Protein AF-A0A2X2BMJ2-F1 (afdb_monomer)

Nearest PDB structures (foldseek):
  2wqh-assembly1_A-2  TM=8.835E-01  e=8.790E-04  synthetic construct
  7tb1-assembly2_B  TM=8.641E-01  e=2.208E-02  Homo sapiens
  4am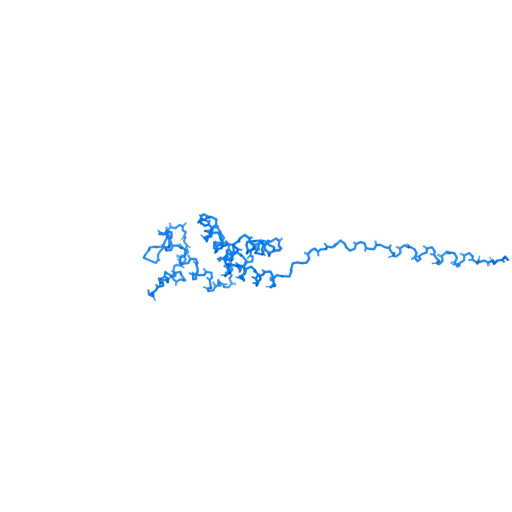9-assembly1_A  TM=8.224E-01  e=2.100E-02  Yersinia enterocolitica
  8ei0-assembly1_A  TM=9.098E-01  e=4.251E-02  Homo sapiens
  3cvn-assembly1_A  TM=7.513E-01  e=2.100E-02  unclassified

Structure (mmCIF, N/CA/C/O backbone):
data_AF-A0A2X2BMJ2-F1
#
_entry.id   AF-A0A2X2BMJ2-F1
#
loop_
_atom_site.group_PDB
_atom_site.id
_atom_site.type_symbol
_atom_site.label_atom_id
_atom_site.label_alt_id
_atom_site.label_comp_id
_atom_site.label_asym_id
_atom_site.label_entity_id
_atom_site.label_seq_id
_atom_site.pdbx_PDB_ins_code
_atom_site.Cartn_x
_atom_site.Cartn_y
_atom_site.Cartn_z
_atom_site.occupancy
_atom_site.B_iso_or_equiv
_atom_site.auth_seq_id
_atom_site.auth_comp_id
_atom_site.auth_asym_id
_atom_site.auth_atom_id
_atom_site.pdbx_PDB_model_num
ATOM 1 N N . MET A 1 1 ? 55.070 -18.634 -48.371 1.00 39.28 1 MET A N 1
ATOM 2 C CA . MET A 1 1 ? 55.449 -17.933 -47.122 1.00 39.28 1 MET A CA 1
ATOM 3 C C . MET A 1 1 ? 54.923 -16.504 -47.202 1.00 39.28 1 MET A C 1
ATOM 5 O O . MET A 1 1 ? 55.476 -15.708 -47.947 1.00 39.28 1 MET A O 1
ATOM 9 N N . ILE A 1 2 ? 53.799 -16.204 -46.547 1.00 46.06 2 ILE A N 1
ATOM 10 C CA . ILE A 1 2 ? 53.145 -14.886 -46.621 1.00 46.06 2 ILE A CA 1
ATOM 11 C C . ILE A 1 2 ? 53.833 -13.957 -45.613 1.00 46.06 2 ILE A C 1
ATOM 13 O O . ILE A 1 2 ? 53.806 -14.208 -44.412 1.00 46.06 2 ILE A O 1
ATOM 17 N N . ARG A 1 3 ? 54.494 -12.903 -46.102 1.00 48.59 3 ARG A N 1
ATOM 18 C CA . ARG A 1 3 ? 55.247 -11.937 -45.289 1.00 48.59 3 ARG A CA 1
ATOM 19 C C . ARG A 1 3 ? 54.301 -10.809 -44.869 1.00 48.59 3 ARG A C 1
ATOM 21 O O . ARG A 1 3 ? 54.204 -9.789 -45.543 1.00 48.59 3 ARG A O 1
ATOM 28 N N . MET A 1 4 ? 53.537 -11.031 -43.802 1.00 50.06 4 MET A N 1
ATOM 29 C CA . MET A 1 4 ? 52.634 -10.009 -43.262 1.00 50.06 4 MET A CA 1
ATOM 30 C C . MET A 1 4 ? 53.456 -8.870 -42.647 1.00 50.06 4 MET A C 1
ATOM 32 O O . MET A 1 4 ? 54.381 -9.111 -41.872 1.00 50.06 4 MET A O 1
ATOM 36 N N . SER A 1 5 ? 53.170 -7.625 -43.039 1.00 60.00 5 SER A N 1
ATOM 37 C CA . SER A 1 5 ? 53.940 -6.464 -42.585 1.00 60.00 5 SER A CA 1
ATOM 38 C C . SER A 1 5 ? 53.635 -6.138 -41.119 1.00 60.00 5 SER A C 1
ATOM 40 O O . SER A 1 5 ? 52.503 -6.287 -40.657 1.00 60.00 5 SER A O 1
ATOM 42 N N . SER A 1 6 ? 54.648 -5.648 -40.397 1.00 55.06 6 SER A N 1
ATOM 43 C CA . SER A 1 6 ? 54.583 -5.290 -38.966 1.00 55.06 6 SER A CA 1
ATOM 44 C C . SER A 1 6 ? 53.399 -4.366 -38.616 1.00 55.06 6 SER A C 1
ATOM 46 O O . SER A 1 6 ? 52.821 -4.454 -37.535 1.00 55.06 6 SER A O 1
ATOM 48 N N . LYS A 1 7 ? 52.945 -3.545 -39.575 1.00 51.22 7 LYS A N 1
ATOM 49 C CA . LYS A 1 7 ? 51.782 -2.660 -39.411 1.00 51.22 7 LYS A CA 1
ATOM 50 C C . LYS A 1 7 ? 50.442 -3.405 -39.403 1.00 51.22 7 LYS A C 1
ATOM 52 O O . LYS A 1 7 ? 49.543 -3.005 -38.676 1.00 51.22 7 LYS A O 1
ATOM 57 N N . VAL A 1 8 ? 50.308 -4.494 -40.164 1.00 57.47 8 VAL A N 1
ATOM 58 C CA . VAL A 1 8 ? 49.072 -5.299 -40.211 1.00 57.47 8 VAL A CA 1
ATOM 59 C C . VAL A 1 8 ? 48.889 -6.080 -38.908 1.00 57.47 8 VAL A C 1
ATOM 61 O O . VAL A 1 8 ? 47.782 -6.150 -38.384 1.00 57.47 8 VAL A O 1
ATOM 64 N N . VAL A 1 9 ? 49.986 -6.574 -38.324 1.00 57.88 9 VAL A N 1
ATOM 65 C CA . VAL A 1 9 ? 49.977 -7.235 -37.007 1.00 57.88 9 VAL A CA 1
ATOM 66 C C . VAL A 1 9 ? 49.591 -6.249 -35.896 1.00 57.88 9 VAL A C 1
ATOM 68 O O . VAL A 1 9 ? 48.787 -6.586 -35.029 1.00 57.88 9 VAL A O 1
ATOM 71 N N . ALA A 1 10 ? 50.090 -5.009 -35.955 1.00 56.69 10 ALA A N 1
ATOM 72 C CA . ALA A 1 10 ? 49.745 -3.965 -34.989 1.00 56.69 10 ALA A CA 1
ATOM 73 C C . ALA A 1 10 ? 48.264 -3.539 -35.061 1.00 56.69 10 ALA A C 1
ATOM 75 O O . ALA A 1 10 ? 47.640 -3.323 -34.026 1.00 56.69 10 ALA A O 1
ATOM 76 N N . ILE A 1 11 ? 47.676 -3.475 -36.261 1.00 59.38 11 ILE A N 1
ATOM 77 C CA . ILE A 1 11 ? 46.252 -3.142 -36.446 1.00 59.38 11 ILE A CA 1
ATOM 78 C C . ILE A 1 11 ? 45.343 -4.265 -35.914 1.00 59.38 11 ILE A C 1
ATOM 80 O O . ILE A 1 11 ? 44.330 -3.981 -35.278 1.00 59.38 11 ILE A O 1
ATOM 84 N N . CYS A 1 12 ? 45.726 -5.536 -36.082 1.00 55.91 12 CYS A N 1
ATOM 85 C CA . CYS A 1 12 ? 44.994 -6.667 -35.500 1.00 55.91 12 CYS A CA 1
ATOM 86 C C . CYS A 1 12 ? 45.048 -6.701 -33.961 1.00 55.91 12 CYS A C 1
ATOM 88 O O . CYS A 1 12 ? 44.079 -7.120 -33.333 1.00 55.91 12 CYS A O 1
ATOM 90 N N . LEU A 1 13 ? 46.139 -6.232 -33.346 1.00 57.53 13 LEU A N 1
ATOM 91 C CA . LEU A 1 13 ? 46.294 -6.192 -31.884 1.00 57.53 13 LEU A CA 1
ATOM 92 C C . LEU A 1 13 ? 45.425 -5.115 -31.210 1.00 57.53 13 LEU A C 1
ATOM 94 O O . LEU A 1 13 ? 44.956 -5.328 -30.096 1.00 57.53 13 LEU A O 1
ATOM 98 N N . VAL A 1 14 ? 45.159 -3.990 -31.883 1.00 58.66 14 VAL A N 1
ATOM 99 C CA . VAL A 1 14 ? 44.306 -2.905 -31.350 1.00 58.66 14 VAL A CA 1
ATOM 100 C C . VAL A 1 14 ? 42.812 -3.251 -31.428 1.00 58.66 14 VAL A C 1
ATOM 102 O O . VAL A 1 14 ? 42.033 -2.825 -30.581 1.00 58.66 14 VAL A O 1
ATOM 105 N N . LEU A 1 15 ? 42.394 -4.075 -32.393 1.00 57.81 15 LEU A N 1
ATOM 106 C CA . LEU A 1 15 ? 40.994 -4.506 -32.531 1.00 57.81 15 LEU A CA 1
ATOM 107 C C . LEU A 1 15 ? 40.559 -5.532 -31.468 1.00 57.81 15 LEU A C 1
ATOM 109 O O . LEU A 1 15 ? 39.363 -5.703 -31.241 1.00 57.81 15 LEU A O 1
ATOM 113 N N . LEU A 1 16 ? 41.506 -6.183 -30.784 1.00 56.75 16 LEU A N 1
ATOM 114 C CA . LEU A 1 16 ? 41.227 -7.186 -29.748 1.00 56.75 16 LEU A CA 1
ATOM 115 C C . LEU A 1 16 ? 40.931 -6.588 -28.362 1.00 56.75 16 LEU A C 1
ATOM 117 O O . LEU A 1 16 ? 40.446 -7.306 -27.493 1.00 56.75 16 LEU A O 1
ATOM 121 N N . THR A 1 17 ? 41.179 -5.293 -28.137 1.00 61.31 17 THR A N 1
ATOM 122 C CA . THR A 1 17 ? 40.952 -4.644 -26.828 1.00 61.31 17 THR A CA 1
ATOM 123 C C . THR A 1 17 ? 39.632 -3.876 -26.732 1.00 61.31 17 THR A C 1
ATOM 125 O O . THR A 1 17 ? 39.262 -3.435 -25.647 1.00 61.31 17 THR A O 1
ATOM 128 N N . ILE A 1 18 ? 38.875 -3.749 -27.828 1.00 63.56 18 ILE A N 1
ATOM 129 C CA . ILE A 1 18 ? 37.574 -3.049 -27.837 1.00 63.56 18 ILE A CA 1
ATOM 130 C C . ILE A 1 18 ? 36.442 -3.952 -27.299 1.00 63.56 18 ILE A C 1
ATOM 132 O O . ILE A 1 18 ? 35.373 -3.478 -26.916 1.00 63.56 18 ILE A O 1
ATOM 136 N N . GLY A 1 19 ? 36.667 -5.263 -27.215 1.00 62.03 19 GLY A N 1
ATOM 137 C CA . GLY A 1 19 ? 35.644 -6.239 -26.854 1.00 62.03 19 GLY A CA 1
ATOM 138 C C . GLY A 1 19 ? 35.699 -6.699 -25.402 1.00 62.03 19 GLY A C 1
ATOM 139 O O . GLY A 1 19 ? 36.105 -7.828 -25.175 1.00 62.03 19 GLY A O 1
ATOM 140 N N . CYS A 1 20 ? 35.276 -5.864 -24.444 1.00 60.38 20 CYS A N 1
ATOM 141 C CA . CYS A 1 20 ? 34.451 -6.291 -23.297 1.00 60.38 20 CYS A CA 1
ATOM 142 C C . CYS A 1 20 ? 34.068 -5.081 -22.424 1.00 60.38 20 CYS A C 1
ATOM 144 O O . CYS A 1 20 ? 34.590 -4.886 -21.328 1.00 60.38 20 CYS A O 1
ATOM 146 N N . GLN A 1 21 ? 33.128 -4.251 -22.880 1.00 61.03 21 GLN A N 1
ATOM 147 C CA . GLN A 1 21 ? 32.329 -3.502 -21.912 1.00 61.03 21 GLN A CA 1
ATOM 148 C C . GLN A 1 21 ? 31.299 -4.488 -21.368 1.00 61.03 21 GLN A C 1
ATOM 150 O O . GLN A 1 21 ? 30.283 -4.754 -22.007 1.00 61.03 21 GLN A O 1
ATOM 155 N N . SER A 1 22 ? 31.585 -5.078 -20.207 1.00 57.09 22 SER A N 1
ATOM 156 C CA . SER A 1 22 ? 30.555 -5.725 -19.409 1.00 57.09 22 SER A CA 1
ATOM 157 C C . SER A 1 22 ? 29.567 -4.634 -19.009 1.00 57.09 22 SER A C 1
ATOM 159 O O . SER A 1 22 ? 29.751 -3.904 -18.037 1.00 57.09 22 SER A O 1
ATOM 161 N N . THR A 1 23 ? 28.507 -4.465 -19.799 1.00 58.31 23 THR A N 1
ATOM 162 C CA . THR A 1 23 ? 27.342 -3.713 -19.353 1.00 58.31 23 THR A CA 1
ATOM 163 C C . THR A 1 23 ? 26.790 -4.493 -18.173 1.00 58.31 23 THR A C 1
ATOM 165 O O . THR A 1 23 ? 26.044 -5.457 -18.347 1.00 58.31 23 THR A O 1
ATOM 168 N N . ALA A 1 24 ? 27.238 -4.139 -16.967 1.00 54.81 24 ALA A N 1
ATOM 169 C CA . ALA A 1 24 ? 26.643 -4.587 -15.728 1.00 54.81 24 ALA A CA 1
ATOM 170 C C . ALA A 1 24 ? 25.138 -4.391 -15.897 1.00 54.81 24 ALA A C 1
ATOM 172 O O . ALA A 1 24 ? 24.677 -3.264 -16.077 1.00 54.81 24 ALA A O 1
ATOM 173 N N . ASN A 1 25 ? 24.415 -5.507 -15.976 1.00 51.75 25 ASN A N 1
ATOM 174 C CA . ASN A 1 25 ? 22.992 -5.569 -16.255 1.00 51.75 25 ASN A CA 1
ATOM 175 C C . ASN A 1 25 ? 22.264 -4.825 -15.128 1.00 51.75 25 ASN A C 1
ATOM 177 O O . ASN A 1 25 ? 21.928 -5.408 -14.094 1.00 51.75 25 ASN A O 1
ATOM 181 N N . LYS A 1 26 ? 22.116 -3.502 -15.270 1.00 59.12 26 LYS A N 1
ATOM 182 C CA . LYS A 1 26 ? 21.334 -2.680 -14.355 1.00 59.12 26 LYS A CA 1
ATOM 183 C C . LYS A 1 26 ? 19.915 -3.199 -14.500 1.00 59.12 26 LYS A C 1
ATOM 185 O O . LYS A 1 26 ? 19.302 -3.027 -15.546 1.00 59.12 26 LYS A O 1
ATOM 190 N N . LYS A 1 27 ? 19.425 -3.906 -13.479 1.00 64.00 27 LYS A N 1
ATOM 191 C CA . LYS A 1 27 ? 18.051 -4.412 -13.434 1.00 64.00 27 LYS A CA 1
ATOM 192 C C . LYS A 1 27 ? 17.107 -3.220 -13.578 1.00 64.00 27 LYS A C 1
ATOM 194 O O . LYS A 1 27 ? 16.820 -2.535 -12.602 1.00 64.00 27 LYS A O 1
ATOM 199 N N . HIS A 1 28 ? 16.655 -2.956 -14.798 1.00 81.38 28 HIS A N 1
ATOM 200 C CA . HIS A 1 28 ? 15.653 -1.938 -15.058 1.00 81.38 28 HIS A CA 1
ATOM 201 C C . HIS A 1 28 ? 14.316 -2.459 -14.538 1.00 81.38 28 HIS A C 1
ATOM 203 O O . HIS A 1 28 ? 13.820 -3.501 -14.969 1.00 81.38 28 HIS A O 1
ATOM 209 N N . VAL A 1 29 ? 13.746 -1.751 -13.568 1.00 90.56 29 VAL A N 1
ATOM 210 C CA . VAL A 1 29 ? 12.395 -2.027 -13.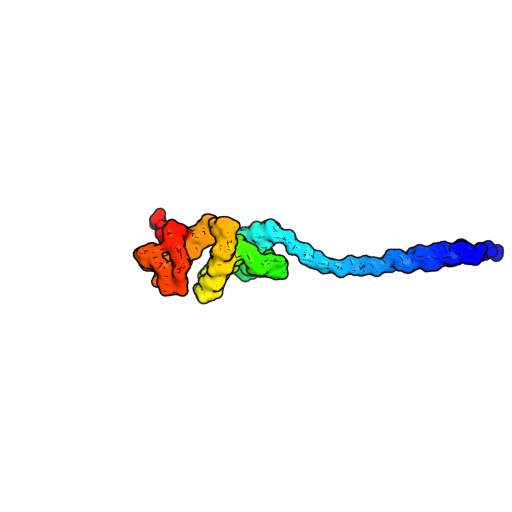089 1.00 90.56 29 VAL A CA 1
ATOM 211 C C . VAL A 1 29 ? 11.437 -1.204 -13.940 1.00 90.56 29 VAL A C 1
ATOM 213 O O . VAL A 1 29 ? 11.423 0.020 -13.861 1.00 90.56 29 VAL A O 1
ATOM 216 N N . ALA A 1 30 ? 10.638 -1.881 -14.763 1.00 95.81 30 ALA A N 1
ATOM 217 C CA . ALA A 1 30 ? 9.538 -1.257 -15.490 1.00 95.81 30 ALA A CA 1
ATOM 218 C C . ALA A 1 30 ? 8.411 -0.927 -14.502 1.00 95.81 30 ALA A C 1
ATOM 220 O O . ALA A 1 30 ? 7.550 -1.763 -14.229 1.00 95.81 30 ALA A O 1
ATOM 221 N N . VAL A 1 31 ? 8.462 0.269 -13.918 1.00 96.81 31 VAL A N 1
ATOM 222 C CA . VAL A 1 31 ? 7.578 0.667 -12.814 1.00 96.81 31 VAL A CA 1
ATOM 223 C C . VAL A 1 31 ? 6.096 0.575 -13.177 1.00 96.81 31 VAL A C 1
ATOM 225 O O . VAL A 1 31 ? 5.390 -0.105 -12.435 1.00 96.81 31 VAL A O 1
ATOM 228 N N . PRO A 1 32 ? 5.613 1.136 -14.307 1.00 97.69 32 PRO A N 1
ATOM 229 C CA . PRO A 1 32 ? 4.187 1.074 -14.633 1.00 97.69 32 PRO A CA 1
ATOM 230 C C . PRO A 1 32 ? 3.679 -0.367 -14.748 1.00 97.69 32 PRO A C 1
ATOM 232 O O . PRO A 1 32 ? 2.647 -0.712 -14.184 1.00 97.69 32 PRO A O 1
ATOM 235 N N . LEU A 1 33 ? 4.460 -1.239 -15.393 1.00 97.81 33 LEU A N 1
ATOM 236 C CA . LEU A 1 33 ? 4.125 -2.656 -15.529 1.00 97.81 33 LEU A CA 1
ATOM 237 C C . LEU A 1 33 ? 4.099 -3.371 -14.172 1.00 97.81 33 LEU A C 1
ATOM 239 O O . LEU A 1 33 ? 3.243 -4.214 -13.925 1.00 97.81 33 LEU A O 1
ATOM 243 N N . ARG A 1 34 ? 5.044 -3.061 -13.278 1.00 98.31 34 ARG A N 1
ATOM 244 C CA . ARG A 1 34 ? 5.068 -3.655 -11.936 1.00 98.31 34 ARG A CA 1
ATOM 245 C C . ARG A 1 34 ? 3.877 -3.208 -11.095 1.00 98.31 34 ARG A C 1
ATOM 247 O O . ARG A 1 34 ? 3.341 -4.053 -10.392 1.00 98.31 34 ARG A O 1
ATOM 254 N N . LEU A 1 35 ? 3.454 -1.949 -11.191 1.00 98.56 35 LEU A N 1
ATOM 255 C CA . LEU A 1 35 ? 2.242 -1.467 -10.523 1.00 98.56 35 LEU A CA 1
ATOM 256 C C . LEU A 1 35 ? 1.004 -2.206 -11.034 1.00 98.56 35 LEU A C 1
ATOM 258 O O . LEU A 1 35 ? 0.302 -2.809 -10.232 1.00 98.56 35 LEU A O 1
ATOM 262 N N . GLN A 1 36 ? 0.816 -2.265 -12.356 1.00 98.62 36 GLN A N 1
ATOM 263 C CA . GLN A 1 36 ? -0.320 -2.957 -12.976 1.00 98.62 36 GLN A CA 1
ATOM 264 C C . GLN A 1 36 ? -0.396 -4.434 -12.578 1.00 98.62 36 GLN A C 1
ATOM 266 O O . GLN A 1 36 ? -1.464 -4.940 -12.254 1.00 98.62 36 GLN A O 1
ATOM 271 N N . LEU A 1 37 ? 0.744 -5.131 -12.567 1.00 98.69 37 LEU A N 1
ATOM 272 C CA . LEU A 1 37 ? 0.800 -6.517 -12.106 1.00 98.69 37 LEU A CA 1
ATOM 273 C C . LEU A 1 37 ? 0.464 -6.633 -10.616 1.00 98.69 37 LEU A C 1
ATOM 275 O O . LEU A 1 37 ? -0.286 -7.523 -10.235 1.00 98.69 37 LEU A O 1
ATOM 279 N N . GLY A 1 38 ? 0.999 -5.743 -9.775 1.00 98.69 38 GLY A N 1
ATOM 280 C CA . GLY A 1 38 ? 0.689 -5.722 -8.346 1.00 98.69 38 GLY A CA 1
ATOM 281 C C . GLY A 1 38 ? -0.804 -5.534 -8.079 1.00 98.69 38 GLY A C 1
ATOM 282 O O . GLY A 1 38 ? -1.383 -6.282 -7.299 1.00 98.69 38 GLY A O 1
ATOM 283 N N . GLU A 1 39 ? -1.435 -4.590 -8.776 1.00 98.50 39 GLU A N 1
ATOM 284 C CA . GLU A 1 39 ? -2.875 -4.326 -8.700 1.00 98.50 39 GLU A CA 1
ATOM 285 C C . GLU A 1 39 ? -3.711 -5.517 -9.183 1.00 98.50 39 GLU A C 1
ATOM 287 O O . GLU A 1 39 ? -4.663 -5.907 -8.510 1.00 98.50 39 GLU A O 1
ATOM 292 N N . ALA A 1 40 ? -3.332 -6.138 -10.305 1.00 98.75 40 ALA A N 1
ATOM 293 C CA . ALA A 1 40 ? -4.023 -7.314 -10.833 1.00 98.75 40 ALA A CA 1
ATOM 294 C C . ALA A 1 40 ? -3.975 -8.491 -9.845 1.00 98.75 40 ALA A C 1
ATOM 296 O O . ALA A 1 40 ? -5.010 -9.059 -9.505 1.00 98.75 40 ALA A O 1
ATOM 297 N N . TYR A 1 41 ? -2.793 -8.810 -9.309 1.00 98.75 41 TYR A N 1
ATOM 298 C CA . TYR A 1 41 ? -2.660 -9.880 -8.318 1.00 98.75 41 TYR A CA 1
ATOM 299 C C . TYR A 1 41 ? -3.361 -9.556 -6.995 1.00 98.75 41 TYR A C 1
ATOM 301 O O . TYR A 1 41 ? -3.855 -10.467 -6.335 1.00 98.75 41 TYR A O 1
ATOM 309 N N . LEU A 1 42 ? -3.441 -8.279 -6.607 1.00 98.44 42 LEU A N 1
ATOM 310 C CA . LEU A 1 42 ? -4.211 -7.855 -5.438 1.00 98.44 42 LEU A CA 1
ATOM 311 C C .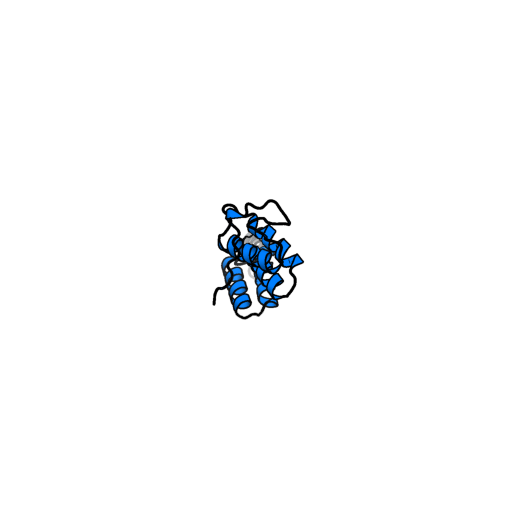 LEU A 1 42 ? -5.710 -8.120 -5.644 1.00 98.44 42 LEU A C 1
ATOM 313 O O . LEU A 1 42 ? -6.357 -8.666 -4.751 1.00 98.44 42 LEU A O 1
ATOM 317 N N . ALA A 1 43 ? -6.244 -7.792 -6.825 1.00 98.06 43 ALA A N 1
ATOM 318 C CA . ALA A 1 43 ? -7.639 -8.046 -7.192 1.00 98.06 43 ALA A CA 1
ATOM 319 C C . ALA A 1 43 ? -7.972 -9.548 -7.252 1.00 98.06 43 ALA A C 1
ATOM 321 O O . ALA A 1 43 ? -9.063 -9.959 -6.862 1.00 98.06 43 ALA A O 1
ATOM 322 N N . GLU A 1 44 ? -7.014 -10.377 -7.669 1.00 98.44 44 GLU A N 1
ATOM 323 C CA . GLU A 1 44 ? -7.119 -11.842 -7.654 1.00 98.44 44 GLU A CA 1
ATOM 324 C C . GLU A 1 44 ? -6.859 -12.472 -6.274 1.00 98.44 44 GLU A C 1
ATOM 326 O O . GLU A 1 44 ? -6.805 -13.694 -6.153 1.00 98.44 44 GLU A O 1
ATOM 331 N N . GLN A 1 45 ? -6.685 -11.661 -5.226 1.00 98.06 45 GLN A N 1
ATOM 332 C CA . GLN A 1 45 ? -6.393 -12.104 -3.856 1.00 98.06 45 GLN A CA 1
ATOM 333 C C . GLN A 1 45 ? -5.062 -12.868 -3.702 1.00 98.06 45 GLN A C 1
ATOM 335 O O . GLN A 1 45 ? -4.798 -13.505 -2.682 1.00 98.06 45 GLN A O 1
ATOM 340 N N . GLN A 1 46 ? -4.168 -12.764 -4.688 1.00 98.62 46 GLN A N 1
ATOM 341 C CA . GLN A 1 46 ? -2.828 -13.348 -4.671 1.00 98.62 46 GLN A CA 1
ATOM 342 C C . GLN A 1 46 ? -1.840 -12.399 -3.976 1.00 98.62 46 GLN A C 1
ATOM 344 O O . GLN A 1 46 ? -0.894 -11.874 -4.574 1.00 98.62 46 GLN A O 1
ATOM 349 N N . TYR A 1 47 ? -2.070 -12.155 -2.686 1.00 98.25 47 TYR A N 1
ATOM 350 C CA . TYR A 1 47 ? -1.432 -11.081 -1.918 1.00 98.25 47 TYR A CA 1
ATOM 351 C C . TYR A 1 47 ? 0.097 -11.145 -1.886 1.00 98.25 47 TYR A C 1
ATOM 353 O O . TYR A 1 47 ? 0.764 -10.121 -2.012 1.00 98.25 47 TYR A O 1
ATOM 361 N N . GLN A 1 48 ? 0.687 -12.336 -1.774 1.00 97.81 48 GLN A N 1
ATOM 362 C CA . GLN A 1 48 ? 2.145 -12.490 -1.755 1.00 97.81 48 GLN A CA 1
ATOM 363 C C . GLN A 1 48 ? 2.771 -12.094 -3.102 1.00 97.81 48 GLN A C 1
ATOM 365 O O . GLN A 1 48 ? 3.854 -11.505 -3.143 1.00 97.81 48 GLN A O 1
ATOM 370 N N . ILE A 1 49 ? 2.082 -12.374 -4.213 1.00 98.44 49 ILE A N 1
ATOM 371 C CA . ILE A 1 49 ? 2.544 -11.998 -5.553 1.00 98.44 49 ILE A CA 1
ATOM 372 C C . ILE A 1 49 ? 2.366 -10.490 -5.758 1.00 98.44 49 ILE A C 1
ATOM 374 O O . ILE A 1 49 ? 3.296 -9.823 -6.218 1.00 98.44 49 ILE A O 1
ATOM 378 N N . ALA A 1 50 ? 1.230 -9.930 -5.333 1.00 98.75 50 ALA A N 1
ATOM 379 C CA . ALA A 1 50 ? 1.005 -8.486 -5.331 1.00 98.75 50 ALA A CA 1
ATOM 380 C C . ALA A 1 50 ? 2.122 -7.742 -4.576 1.00 98.75 50 ALA A C 1
ATOM 382 O O . ALA A 1 50 ? 2.779 -6.857 -5.135 1.00 98.75 50 ALA A O 1
ATOM 383 N N . GLN A 1 51 ? 2.425 -8.189 -3.351 1.00 98.50 51 GLN A N 1
ATOM 384 C CA . GLN A 1 51 ? 3.495 -7.645 -2.513 1.00 98.50 51 GLN A CA 1
ATOM 385 C C . GLN A 1 51 ? 4.846 -7.658 -3.235 1.00 98.50 51 GLN A C 1
ATOM 387 O O . GLN A 1 51 ? 5.558 -6.652 -3.248 1.00 98.50 51 GLN A O 1
ATOM 392 N N . TYR A 1 52 ? 5.193 -8.772 -3.887 1.00 98.44 52 TYR A N 1
ATOM 393 C CA . TYR A 1 52 ? 6.436 -8.888 -4.648 1.00 98.44 52 TYR A CA 1
ATOM 394 C C . TYR A 1 52 ? 6.546 -7.820 -5.744 1.00 98.44 52 TYR A C 1
ATOM 396 O O . TYR A 1 52 ? 7.608 -7.215 -5.923 1.00 98.44 52 TYR A O 1
ATOM 404 N N . HIS A 1 53 ? 5.465 -7.565 -6.481 1.00 98.69 53 HIS A N 1
ATOM 405 C CA . HIS A 1 53 ? 5.461 -6.574 -7.553 1.00 98.69 53 HIS A CA 1
ATOM 406 C C . HIS A 1 53 ? 5.599 -5.141 -7.030 1.00 98.69 53 HIS A C 1
ATOM 408 O O . HIS A 1 53 ? 6.447 -4.401 -7.544 1.00 98.69 53 HIS A O 1
ATOM 414 N N . PHE A 1 54 ? 4.873 -4.777 -5.971 1.00 98.75 54 PHE A N 1
ATOM 415 C CA . PHE A 1 54 ? 5.026 -3.472 -5.325 1.00 98.75 54 PHE A CA 1
ATOM 416 C C . PHE A 1 54 ? 6.428 -3.294 -4.731 1.00 98.75 54 PHE A C 1
ATOM 418 O O . PHE A 1 54 ? 7.066 -2.264 -4.947 1.00 98.75 54 PHE A O 1
ATOM 425 N N . GLN A 1 55 ? 6.991 -4.326 -4.098 1.00 98.50 55 GLN A N 1
ATOM 426 C CA . GLN A 1 55 ? 8.342 -4.269 -3.540 1.00 98.50 55 GLN A CA 1
ATOM 427 C C . GLN A 1 55 ? 9.420 -4.062 -4.615 1.00 98.50 55 GLN A C 1
ATOM 429 O O . GLN A 1 55 ? 10.441 -3.423 -4.354 1.00 98.50 55 GLN A O 1
ATOM 434 N N . LYS A 1 56 ? 9.208 -4.534 -5.852 1.00 98.31 56 LYS A N 1
ATOM 435 C CA . LYS A 1 56 ? 10.112 -4.205 -6.968 1.00 98.31 56 LYS A CA 1
ATOM 436 C C . LYS A 1 56 ? 10.076 -2.726 -7.321 1.00 98.31 56 LYS A C 1
ATOM 438 O O . LYS A 1 56 ? 11.143 -2.168 -7.566 1.00 98.31 56 LYS A O 1
ATOM 443 N N . VAL A 1 57 ? 8.907 -2.091 -7.303 1.00 98.38 57 VAL A N 1
ATOM 444 C CA . VAL A 1 57 ? 8.809 -0.633 -7.480 1.00 98.38 57 VAL A CA 1
ATOM 445 C C . VAL A 1 57 ? 9.536 0.079 -6.342 1.00 98.38 57 VAL A C 1
ATOM 447 O O . VAL A 1 57 ? 10.417 0.897 -6.599 1.00 98.38 57 VAL A O 1
ATOM 450 N N . LEU A 1 58 ? 9.264 -0.308 -5.094 1.00 98.00 58 LEU A N 1
ATOM 451 C CA . LEU A 1 58 ? 9.879 0.312 -3.917 1.00 98.00 58 LEU A CA 1
ATOM 452 C C . LEU A 1 58 ? 11.397 0.097 -3.834 1.00 98.00 58 LEU A C 1
ATOM 454 O O . LEU A 1 58 ? 12.100 0.927 -3.270 1.00 98.00 58 LEU A O 1
ATOM 458 N N . SER A 1 59 ? 11.935 -0.960 -4.453 1.00 97.25 59 SER A N 1
ATOM 459 C CA . SER A 1 59 ? 13.388 -1.177 -4.524 1.00 97.25 59 SER A CA 1
ATOM 460 C C . SER A 1 59 ? 14.138 -0.142 -5.372 1.00 97.25 59 SER A C 1
ATOM 462 O O . SER A 1 59 ? 15.349 -0.005 -5.221 1.00 97.25 59 SER A O 1
ATOM 464 N N . VAL A 1 60 ? 13.437 0.575 -6.259 1.00 96.69 60 VAL A N 1
ATOM 465 C CA . VAL A 1 60 ? 14.012 1.653 -7.085 1.00 96.69 60 VAL A CA 1
ATOM 466 C C . VAL A 1 60 ? 13.449 3.030 -6.740 1.00 96.69 60 VAL A C 1
ATOM 468 O O . VAL A 1 60 ? 14.125 4.028 -6.962 1.00 96.69 60 VAL A O 1
ATOM 471 N N . MET A 1 61 ? 12.236 3.092 -6.185 1.00 96.25 61 MET A N 1
ATOM 472 C CA . MET A 1 61 ? 11.581 4.315 -5.719 1.00 96.25 61 MET A CA 1
ATOM 473 C C . MET A 1 61 ? 10.899 4.064 -4.366 1.00 96.25 61 MET A C 1
ATOM 475 O O . MET A 1 61 ? 9.699 3.784 -4.331 1.00 96.25 61 MET A O 1
ATOM 479 N N . PRO A 1 62 ? 11.642 4.162 -3.248 1.00 96.06 62 PRO A N 1
ATOM 480 C CA . PRO A 1 62 ? 11.134 3.822 -1.913 1.00 96.06 62 PRO A CA 1
ATOM 481 C C . PRO A 1 62 ? 9.906 4.627 -1.464 1.00 96.06 62 PRO A C 1
ATOM 483 O O . PRO A 1 62 ? 9.094 4.136 -0.686 1.00 96.06 62 PRO A O 1
ATOM 486 N N . GLU A 1 63 ? 9.741 5.849 -1.969 1.00 95.31 63 GLU A N 1
ATOM 487 C CA . GLU A 1 63 ? 8.624 6.738 -1.620 1.00 95.31 63 GLU A CA 1
ATOM 488 C C . GLU A 1 63 ? 7.543 6.804 -2.713 1.00 95.31 63 GLU A C 1
ATOM 490 O O . GLU A 1 63 ? 6.734 7.727 -2.731 1.00 95.31 63 GLU A O 1
ATOM 495 N N . HIS A 1 64 ? 7.503 5.837 -3.641 1.00 97.06 64 HIS A N 1
ATOM 496 C CA . HIS A 1 64 ? 6.487 5.823 -4.697 1.00 97.06 64 HIS A CA 1
ATOM 497 C C . HIS A 1 64 ? 5.078 5.673 -4.090 1.00 97.06 64 HIS A C 1
ATOM 499 O O . HIS A 1 64 ? 4.815 4.654 -3.438 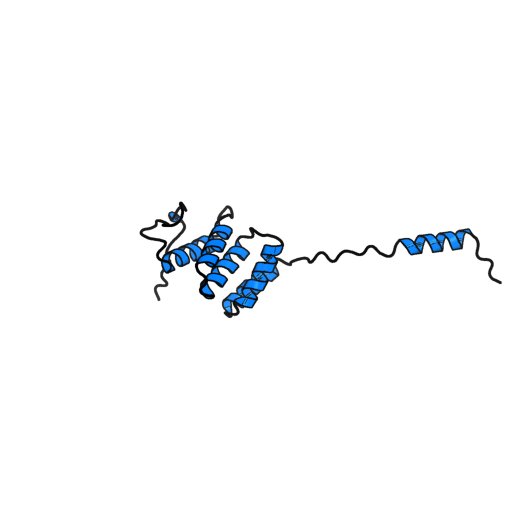1.00 97.06 64 HIS A O 1
ATOM 505 N N . PRO A 1 65 ? 4.158 6.633 -4.294 1.00 96.31 65 PRO A N 1
ATOM 506 C CA . PRO A 1 65 ? 2.905 6.671 -3.546 1.00 96.31 65 PRO A CA 1
ATOM 507 C C . PRO A 1 65 ? 1.985 5.492 -3.874 1.00 96.31 65 PRO A C 1
ATOM 509 O O . PRO A 1 65 ? 1.477 4.850 -2.960 1.00 96.31 65 PRO A O 1
ATOM 512 N N . GLU A 1 66 ? 1.838 5.125 -5.150 1.00 97.69 66 GLU A N 1
ATOM 513 C CA . GLU A 1 66 ? 0.971 4.012 -5.569 1.00 97.69 66 GLU A CA 1
ATOM 514 C C . GLU A 1 66 ? 1.490 2.651 -5.089 1.00 97.69 66 GLU A C 1
ATOM 516 O O . GLU A 1 66 ? 0.708 1.801 -4.676 1.00 97.69 66 GLU A O 1
ATOM 521 N N . ALA A 1 67 ? 2.810 2.434 -5.084 1.00 98.50 67 ALA A N 1
ATOM 522 C CA . ALA A 1 67 ? 3.377 1.182 -4.594 1.00 98.50 67 ALA A CA 1
ATOM 523 C C . ALA A 1 67 ? 3.264 1.068 -3.068 1.00 98.50 67 ALA A C 1
ATOM 525 O O . ALA A 1 67 ? 2.985 -0.017 -2.566 1.00 98.50 67 ALA A O 1
ATOM 526 N N . ASN A 1 68 ? 3.432 2.173 -2.331 1.00 98.62 68 ASN A N 1
ATOM 527 C CA . ASN A 1 68 ? 3.180 2.192 -0.889 1.00 98.62 68 ASN A CA 1
ATOM 5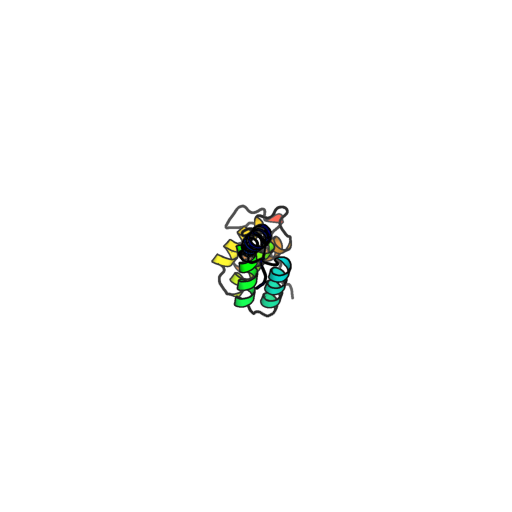28 C C . ASN A 1 68 ? 1.690 1.968 -0.581 1.00 98.62 68 ASN A C 1
ATOM 530 O O . ASN A 1 68 ? 1.379 1.184 0.308 1.00 98.62 68 ASN A O 1
ATOM 534 N N . LEU A 1 69 ? 0.768 2.542 -1.360 1.00 98.56 69 LEU A N 1
ATOM 535 C CA . LEU A 1 69 ? -0.662 2.233 -1.246 1.00 98.56 69 LEU A CA 1
ATOM 536 C C . LEU A 1 69 ? -0.945 0.743 -1.498 1.00 98.56 69 LEU A C 1
ATOM 538 O O . LEU A 1 69 ? -1.659 0.111 -0.724 1.00 98.56 69 LEU A O 1
ATOM 542 N N . GLY A 1 70 ? -0.349 0.167 -2.544 1.00 98.62 70 GLY A N 1
ATOM 543 C CA . GLY A 1 70 ? -0.457 -1.260 -2.844 1.00 98.62 70 GLY A CA 1
ATOM 544 C C . GLY A 1 70 ? 0.040 -2.143 -1.698 1.00 98.62 70 GLY A C 1
ATOM 545 O O . GLY A 1 70 ? -0.635 -3.101 -1.321 1.00 98.62 70 GLY A O 1
ATOM 546 N N . MET A 1 71 ? 1.179 -1.797 -1.087 1.00 98.81 71 MET A N 1
ATOM 547 C CA . MET A 1 71 ? 1.690 -2.488 0.102 1.00 98.81 71 MET A CA 1
ATOM 548 C C . MET A 1 71 ? 0.750 -2.344 1.303 1.00 98.81 71 MET A C 1
ATOM 550 O O . MET A 1 71 ? 0.508 -3.337 1.982 1.00 98.81 71 MET A O 1
ATOM 554 N N . ALA A 1 72 ? 0.181 -1.157 1.536 1.00 98.62 72 ALA A N 1
ATOM 555 C CA . ALA A 1 72 ? -0.757 -0.918 2.629 1.00 98.62 72 ALA A CA 1
ATOM 556 C C . ALA A 1 72 ? -2.001 -1.810 2.519 1.00 98.62 72 ALA A C 1
ATOM 558 O O . ALA A 1 72 ? -2.320 -2.5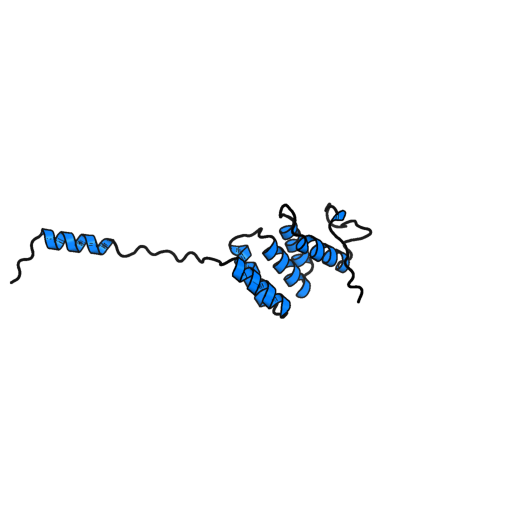50 3.450 1.00 98.62 72 ALA A O 1
ATOM 559 N N . LEU A 1 73 ? -2.635 -1.817 1.342 1.00 98.56 73 LEU A N 1
ATOM 560 C CA . LEU A 1 73 ? -3.794 -2.659 1.042 1.00 98.56 73 LEU A CA 1
ATOM 561 C C . LEU A 1 73 ? -3.460 -4.149 1.162 1.00 98.56 73 LEU A C 1
ATOM 563 O O . LEU A 1 73 ? -4.216 -4.916 1.755 1.00 98.56 73 LEU A O 1
ATOM 567 N N . THR A 1 74 ? -2.303 -4.560 0.641 1.00 98.62 74 THR A N 1
ATOM 568 C CA . THR A 1 74 ? -1.854 -5.956 0.721 1.00 98.62 74 THR A CA 1
ATOM 569 C C . THR A 1 74 ? -1.633 -6.386 2.174 1.00 98.62 74 THR A C 1
ATOM 571 O O . THR A 1 74 ? -2.088 -7.454 2.575 1.00 98.62 74 THR A O 1
ATOM 574 N N . SER A 1 75 ? -0.972 -5.558 2.989 1.00 98.62 75 SER A N 1
ATOM 575 C CA . SER A 1 75 ? -0.747 -5.832 4.413 1.00 98.62 75 SER A CA 1
ATOM 576 C C . SER A 1 75 ? -2.053 -5.861 5.208 1.00 98.62 75 SER A C 1
ATOM 578 O O . SER A 1 75 ? -2.200 -6.722 6.072 1.00 98.62 75 SER A O 1
ATOM 580 N N . GLN A 1 76 ? -3.014 -4.986 4.895 1.00 97.62 76 GLN A N 1
ATOM 581 C CA . GLN A 1 76 ? -4.346 -4.982 5.509 1.00 97.62 76 GLN A CA 1
ATOM 582 C C . GLN A 1 76 ? -5.088 -6.294 5.220 1.00 97.62 76 GLN A C 1
ATOM 584 O O . GLN A 1 76 ? -5.550 -6.950 6.150 1.00 97.62 76 GLN A O 1
ATOM 589 N N . LEU A 1 77 ? -5.121 -6.727 3.955 1.00 96.94 77 LEU A N 1
ATOM 590 C CA . LEU A 1 77 ? -5.778 -7.972 3.531 1.00 96.94 77 LEU A CA 1
ATOM 591 C C . LEU A 1 77 ? -5.088 -9.234 4.069 1.00 96.94 77 LEU A C 1
ATOM 593 O O . LEU A 1 77 ? -5.738 -10.250 4.294 1.00 96.94 77 LEU A O 1
ATOM 597 N N . LEU A 1 78 ? -3.782 -9.163 4.334 1.00 96.94 78 LEU A N 1
ATOM 598 C CA . LEU A 1 78 ? -3.027 -10.215 5.021 1.00 96.94 78 LEU A CA 1
ATOM 599 C C . LEU A 1 78 ? -3.217 -10.215 6.549 1.00 96.94 78 LEU A C 1
ATOM 601 O O . LEU A 1 78 ? -2.598 -11.033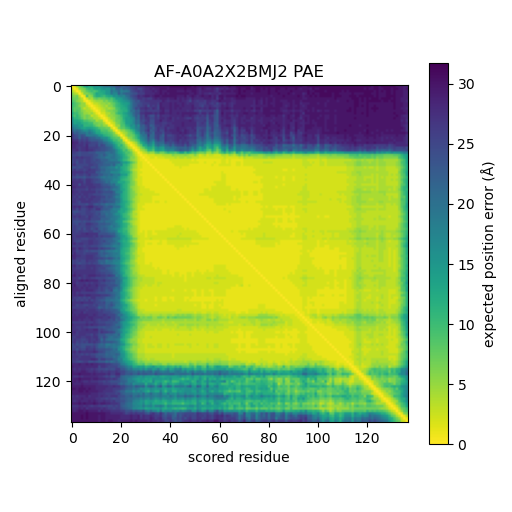 7.227 1.00 96.94 78 LEU A O 1
ATOM 605 N N . GLY A 1 79 ? -4.032 -9.312 7.106 1.00 96.44 79 GLY A N 1
ATOM 606 C CA . GLY A 1 79 ? -4.279 -9.228 8.548 1.00 96.44 79 GLY A CA 1
ATOM 607 C C . GLY A 1 79 ? -3.132 -8.601 9.346 1.00 96.44 79 GLY A C 1
ATOM 608 O O . GLY A 1 79 ? -3.014 -8.849 10.543 1.00 96.44 79 GLY A O 1
ATOM 609 N N . ASN A 1 80 ? -2.291 -7.784 8.705 1.00 97.81 80 ASN A N 1
ATOM 610 C CA . ASN A 1 80 ? -1.155 -7.094 9.323 1.00 97.81 80 ASN A CA 1
ATOM 611 C C . ASN A 1 80 ? -1.420 -5.577 9.431 1.00 97.81 80 ASN A C 1
ATOM 613 O O . ASN A 1 80 ? -0.792 -4.792 8.710 1.00 97.81 80 ASN A O 1
ATOM 617 N N . PRO A 1 81 ? -2.323 -5.124 10.325 1.00 95.88 81 PRO A N 1
ATOM 618 C CA . PRO A 1 81 ? -2.758 -3.726 10.381 1.00 95.88 81 PRO A CA 1
ATOM 619 C C . PRO A 1 81 ? -1.633 -2.755 10.760 1.00 95.88 81 PRO A C 1
ATOM 621 O O . PRO A 1 81 ? -1.596 -1.640 10.253 1.00 95.88 81 PRO A O 1
ATOM 624 N N . ILE A 1 82 ? -0.670 -3.180 11.585 1.00 96.06 82 ILE A N 1
ATOM 625 C CA . ILE A 1 82 ? 0.485 -2.343 11.958 1.00 96.06 82 ILE A CA 1
ATOM 626 C C . ILE A 1 82 ? 1.308 -1.986 10.712 1.00 96.06 82 ILE A C 1
ATOM 628 O O . ILE A 1 82 ? 1.614 -0.824 10.473 1.00 96.06 82 ILE A O 1
ATOM 632 N N . GLN A 1 83 ? 1.606 -2.979 9.873 1.00 97.62 83 GLN A N 1
ATOM 633 C CA . GLN A 1 83 ? 2.368 -2.754 8.649 1.00 97.62 83 GLN A CA 1
ATOM 634 C C . GLN A 1 83 ? 1.552 -1.975 7.605 1.00 97.62 83 GLN A C 1
ATOM 636 O O . GLN A 1 83 ? 2.103 -1.141 6.888 1.00 97.62 83 GLN A O 1
ATOM 641 N N . ALA A 1 84 ? 0.242 -2.230 7.522 1.00 98.19 84 ALA A N 1
ATOM 642 C CA . ALA A 1 84 ? -0.646 -1.471 6.647 1.00 98.19 84 ALA A CA 1
ATOM 643 C C . ALA A 1 84 ? -0.617 0.024 6.988 1.00 98.19 84 ALA A C 1
ATOM 645 O O . ALA A 1 84 ? -0.442 0.856 6.098 1.00 98.19 84 ALA A O 1
ATOM 646 N N . LEU A 1 85 ? -0.706 0.347 8.282 1.00 96.12 85 LEU A N 1
ATOM 647 C CA . LEU A 1 85 ? -0.626 1.710 8.791 1.00 96.12 85 LEU A CA 1
ATOM 648 C C . LEU A 1 85 ? 0.677 2.404 8.364 1.00 96.12 85 LEU A C 1
ATOM 650 O O . LEU A 1 85 ? 0.631 3.514 7.834 1.00 96.12 85 LEU A O 1
ATOM 654 N N . ASP A 1 86 ? 1.827 1.745 8.529 1.00 96.12 86 ASP A N 1
ATOM 655 C CA . ASP A 1 86 ? 3.124 2.306 8.128 1.00 96.12 86 ASP A CA 1
ATOM 656 C C . ASP A 1 86 ? 3.170 2.643 6.629 1.00 96.12 86 ASP A C 1
ATOM 658 O O . ASP A 1 86 ? 3.619 3.722 6.229 1.00 96.12 86 ASP A O 1
ATOM 662 N N . TYR A 1 87 ? 2.659 1.748 5.783 1.00 98.31 87 TYR A N 1
ATOM 663 C CA . TYR A 1 87 ? 2.632 1.969 4.339 1.00 98.31 87 TYR A CA 1
ATOM 664 C C . TYR A 1 87 ? 1.628 3.044 3.910 1.00 98.31 87 TYR A C 1
ATOM 666 O O . TYR A 1 87 ? 1.931 3.820 2.999 1.00 98.31 87 TYR A O 1
ATOM 674 N N . TYR A 1 88 ? 0.478 3.165 4.581 1.00 96.12 88 TYR A N 1
ATOM 675 C CA . TYR A 1 88 ? -0.446 4.276 4.344 1.00 96.12 88 TYR A CA 1
ATOM 676 C C . TYR A 1 88 ? 0.214 5.628 4.639 1.00 96.12 88 TYR A C 1
ATOM 678 O O . TYR A 1 88 ? 0.137 6.543 3.814 1.00 96.12 88 TYR A O 1
ATOM 686 N N . LYS A 1 89 ? 0.949 5.742 5.753 1.00 93.88 89 LYS A N 1
ATOM 687 C CA . LYS A 1 89 ? 1.706 6.959 6.094 1.00 93.88 89 LYS A CA 1
ATOM 688 C C . LYS A 1 89 ? 2.746 7.308 5.033 1.00 93.88 89 LYS A C 1
ATOM 690 O O . LYS A 1 89 ? 2.909 8.478 4.687 1.00 93.88 89 LYS A O 1
ATOM 695 N N . LEU A 1 90 ? 3.429 6.308 4.475 1.00 95.38 90 LEU A N 1
ATOM 696 C CA . LEU A 1 90 ? 4.365 6.520 3.368 1.00 95.38 90 LEU A CA 1
ATOM 697 C C . LEU A 1 90 ? 3.654 7.001 2.096 1.00 95.38 90 LEU A C 1
ATOM 699 O O . LEU A 1 90 ? 4.131 7.937 1.456 1.00 95.38 90 LEU A O 1
ATOM 703 N N . ALA A 1 91 ? 2.498 6.432 1.751 1.00 95.62 91 ALA A N 1
ATOM 704 C CA . ALA A 1 91 ? 1.727 6.844 0.576 1.00 95.62 91 ALA A CA 1
ATOM 705 C C . ALA A 1 91 ? 1.208 8.301 0.672 1.00 95.62 91 ALA A C 1
ATOM 707 O O . ALA A 1 91 ? 1.151 9.017 -0.335 1.00 95.62 91 ALA A O 1
ATOM 708 N N . MET A 1 92 ? 0.909 8.774 1.890 1.00 91.94 92 MET A N 1
ATOM 709 C CA . MET A 1 92 ? 0.464 10.148 2.193 1.00 91.94 92 MET A CA 1
ATOM 710 C C . MET A 1 92 ? 1.537 11.231 1.988 1.00 91.94 92 MET A C 1
ATOM 712 O O . MET A 1 92 ? 1.223 12.428 1.989 1.00 91.94 92 MET A O 1
ATOM 716 N N . LYS A 1 93 ? 2.808 10.846 1.806 1.00 91.69 93 LYS A N 1
ATOM 717 C CA . LYS A 1 93 ? 3.911 11.797 1.593 1.00 91.69 93 LYS A CA 1
ATOM 718 C C . LYS A 1 93 ? 3.844 12.522 0.246 1.00 91.69 93 LYS A C 1
ATOM 720 O O . LYS A 1 93 ? 4.428 13.596 0.118 1.00 91.69 93 LYS A O 1
ATOM 725 N N . SER A 1 94 ? 3.129 11.975 -0.739 1.00 89.56 94 SER A N 1
ATOM 726 C CA . SER A 1 94 ? 2.942 12.623 -2.045 1.00 89.56 94 SER A CA 1
ATOM 727 C C . SER A 1 94 ? 2.219 13.973 -1.928 1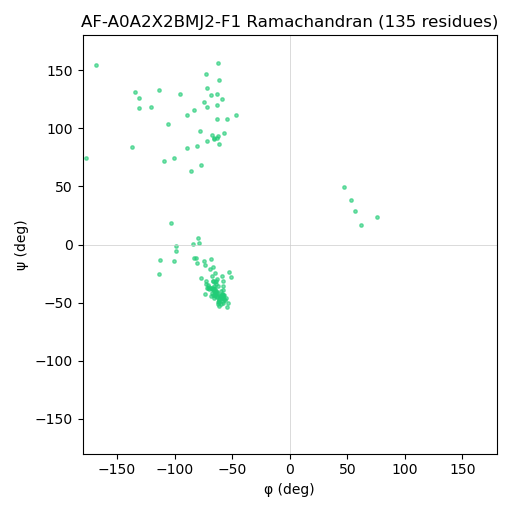.00 89.56 94 SER A C 1
ATOM 729 O O . SER A 1 94 ? 1.312 14.135 -1.110 1.00 89.56 94 SER A O 1
ATOM 731 N N . LYS A 1 95 ? 2.634 14.966 -2.729 1.00 88.06 95 LYS A N 1
ATOM 732 C CA . LYS A 1 95 ? 2.007 16.298 -2.793 1.00 88.06 95 LYS A CA 1
ATOM 733 C C . LYS A 1 95 ? 1.744 16.687 -4.259 1.00 88.06 95 LYS A C 1
ATOM 735 O O . LYS A 1 95 ? 2.714 16.827 -5.004 1.00 88.06 95 LYS A O 1
ATOM 740 N N . PRO A 1 96 ? 0.476 16.884 -4.675 1.00 88.38 96 PRO A N 1
ATOM 741 C CA . PRO A 1 96 ? -0.752 16.625 -3.910 1.00 88.38 96 PRO A CA 1
ATOM 742 C C . PRO A 1 96 ? -0.909 15.137 -3.557 1.00 88.38 96 PRO A C 1
ATOM 744 O O . PRO A 1 96 ? -0.343 14.273 -4.224 1.00 88.38 96 PRO A O 1
ATOM 747 N N . VAL A 1 97 ? -1.664 14.846 -2.495 1.00 89.31 97 VAL A N 1
ATOM 748 C CA . VAL A 1 97 ? -1.932 13.463 -2.077 1.00 89.31 97 VAL A CA 1
ATOM 749 C C . VAL A 1 97 ? -2.887 12.813 -3.078 1.00 89.31 97 VAL A C 1
ATOM 751 O O . VAL A 1 97 ? -3.896 13.408 -3.457 1.00 89.31 97 VAL A O 1
ATOM 754 N N . ASN A 1 98 ? -2.589 11.583 -3.494 1.00 89.12 98 ASN A N 1
ATOM 755 C CA . ASN A 1 98 ? -3.464 10.807 -4.371 1.00 89.12 98 ASN A CA 1
ATOM 756 C C . ASN A 1 98 ? -4.815 10.513 -3.675 1.00 89.12 98 ASN A C 1
ATOM 758 O O . ASN A 1 98 ? -4.853 10.006 -2.555 1.00 89.12 98 ASN A O 1
ATOM 762 N N . VAL A 1 99 ? -5.934 10.793 -4.354 1.00 89.88 99 VAL A N 1
ATOM 763 C CA . VAL A 1 99 ? -7.297 10.614 -3.814 1.00 89.88 99 VAL A CA 1
ATOM 764 C C . VAL A 1 99 ? -7.595 9.175 -3.379 1.00 89.88 99 VAL A C 1
ATOM 766 O O . VAL A 1 99 ? -8.322 8.957 -2.412 1.00 89.88 99 VAL A O 1
ATOM 769 N N . ASN A 1 100 ? -6.995 8.182 -4.041 1.00 91.62 100 ASN A N 1
ATOM 770 C CA . ASN A 1 100 ? -7.144 6.787 -3.642 1.00 91.62 100 ASN A CA 1
ATOM 771 C C . ASN A 1 100 ? -6.473 6.528 -2.291 1.00 91.62 100 ASN A C 1
ATOM 773 O O . ASN A 1 100 ? -7.038 5.802 -1.479 1.00 91.62 100 ASN A O 1
ATOM 777 N N . VAL A 1 101 ? -5.316 7.145 -2.023 1.00 93.62 101 VAL A N 1
ATOM 778 C CA . VAL A 1 101 ? -4.634 7.024 -0.724 1.00 93.62 101 VAL A CA 1
ATOM 779 C C . VAL A 1 101 ? -5.529 7.564 0.382 1.00 93.62 101 VAL A C 1
ATOM 781 O O . VAL A 1 101 ? -5.734 6.877 1.374 1.00 93.62 101 VAL A O 1
ATOM 784 N N . LEU A 1 102 ? -6.116 8.745 0.180 1.00 91.38 102 LEU A N 1
ATOM 785 C CA . LEU A 1 102 ? -7.039 9.356 1.138 1.00 91.38 102 LEU A CA 1
ATOM 786 C C . LEU A 1 102 ? -8.246 8.454 1.425 1.00 91.38 102 LEU A C 1
ATOM 788 O O . LEU A 1 102 ? -8.551 8.175 2.582 1.00 91.38 102 LEU A O 1
ATOM 792 N N . ARG A 1 103 ? -8.893 7.940 0.372 1.00 91.38 103 ARG A N 1
ATOM 793 C CA . ARG A 1 103 ? -10.055 7.052 0.501 1.00 91.38 103 ARG A CA 1
ATOM 794 C C . ARG A 1 103 ? -9.715 5.761 1.247 1.00 91.38 103 ARG A C 1
ATOM 796 O O . ARG A 1 103 ? -10.403 5.402 2.197 1.00 91.38 103 ARG A O 1
ATOM 803 N N . PHE A 1 104 ? -8.676 5.051 0.811 1.00 94.19 104 PHE A N 1
ATOM 804 C CA . PHE A 1 104 ? -8.324 3.759 1.400 1.00 94.19 104 PHE A CA 1
ATOM 805 C C . PHE A 1 104 ? -7.771 3.907 2.817 1.00 94.19 104 PHE A C 1
ATOM 807 O O . PHE A 1 104 ? -8.129 3.115 3.685 1.00 94.19 104 PHE A O 1
ATOM 814 N N . TYR A 1 105 ? -6.970 4.944 3.078 1.00 93.62 105 TYR A N 1
ATOM 815 C CA . TYR A 1 105 ? -6.456 5.182 4.419 1.00 93.62 105 TYR A CA 1
ATOM 816 C C . TYR A 1 105 ? -7.574 5.580 5.389 1.00 93.62 105 TYR A C 1
ATOM 818 O O . TYR A 1 105 ? -7.625 5.059 6.499 1.00 93.62 105 TYR A O 1
ATOM 826 N N . GLY A 1 106 ? -8.510 6.433 4.954 1.00 91.44 106 GLY A N 1
ATOM 827 C CA . GLY A 1 106 ? -9.700 6.778 5.733 1.00 91.44 106 GLY A CA 1
ATOM 828 C C . GLY A 1 106 ? -10.478 5.531 6.146 1.00 91.44 106 GLY A C 1
ATOM 829 O O . GLY A 1 106 ? -10.660 5.299 7.337 1.00 91.44 106 GLY A O 1
ATOM 830 N N . ASN A 1 107 ? -10.833 4.676 5.182 1.00 91.25 107 ASN A N 1
ATOM 831 C CA . ASN A 1 107 ? -11.539 3.419 5.450 1.00 91.25 107 ASN A CA 1
ATOM 832 C C . ASN A 1 107 ? -10.769 2.501 6.408 1.00 91.25 107 ASN A C 1
ATOM 834 O O . ASN A 1 107 ? -11.349 2.003 7.371 1.00 91.25 107 ASN A O 1
ATOM 838 N N . PHE A 1 108 ? -9.461 2.332 6.194 1.00 93.44 108 PHE A N 1
ATOM 839 C CA . PHE A 1 108 ? -8.612 1.553 7.093 1.00 93.44 108 PHE A CA 1
ATOM 840 C C . PHE A 1 108 ? -8.662 2.087 8.529 1.00 93.44 108 PHE A C 1
ATOM 842 O O . PHE A 1 108 ? -8.859 1.315 9.464 1.00 93.44 108 PHE A O 1
ATOM 849 N N . LEU A 1 109 ? -8.535 3.402 8.731 1.00 91.94 109 LEU A N 1
ATOM 850 C CA . LEU A 1 109 ? -8.599 3.986 10.071 1.00 91.94 109 LEU A CA 1
ATOM 851 C C . LEU A 1 109 ? -9.962 3.752 10.735 1.00 91.94 109 LEU A C 1
ATOM 853 O O . LEU A 1 109 ? -10.001 3.504 11.938 1.00 91.94 109 LEU A O 1
ATOM 857 N N . CYS A 1 110 ? -11.061 3.773 9.980 1.00 88.38 110 CYS A N 1
ATOM 858 C CA . CYS A 1 110 ? -12.390 3.446 10.507 1.00 88.38 110 CYS A CA 1
ATOM 859 C C . CYS A 1 110 ? -12.482 1.976 10.931 1.00 88.38 110 CYS A C 1
ATOM 861 O O . CYS A 1 110 ? -12.918 1.694 12.044 1.00 88.38 110 CYS A O 1
ATOM 863 N N . GLU A 1 111 ? -12.004 1.049 10.094 1.00 90.62 111 GLU A N 1
ATOM 864 C CA . GLU A 1 111 ? -11.953 -0.386 10.418 1.00 90.62 111 GLU A CA 1
ATOM 865 C C . GLU A 1 111 ? -11.144 -0.662 11.691 1.00 90.62 111 GLU A C 1
ATOM 867 O O . GLU A 1 111 ? -11.497 -1.535 12.483 1.00 90.62 111 GLU A O 1
ATOM 872 N N . GLN A 1 112 ? -10.069 0.098 11.916 1.00 91.75 112 GLN A N 1
ATOM 873 C CA . GLN A 1 112 ? -9.243 -0.022 13.118 1.00 91.75 112 GLN A CA 1
ATOM 874 C C . GLN A 1 112 ? -9.788 0.759 14.330 1.00 91.75 112 GLN A C 1
ATOM 876 O O . GLN A 1 112 ? -9.166 0.732 15.390 1.00 91.75 112 GLN A O 1
ATOM 881 N N . ASN A 1 113 ? -10.930 1.450 14.214 1.00 89.38 113 ASN A N 1
ATOM 882 C CA . ASN A 1 113 ? -11.463 2.383 15.222 1.00 89.38 113 ASN A CA 1
ATOM 883 C C . ASN A 1 113 ? -10.487 3.524 15.593 1.00 89.38 113 ASN A C 1
ATOM 885 O O . ASN A 1 113 ? -10.503 4.040 16.710 1.00 89.38 113 ASN A O 1
ATOM 889 N N . LEU A 1 114 ? -9.626 3.919 14.651 1.00 86.31 114 LEU A N 1
ATOM 890 C CA . LEU A 1 114 ? -8.633 4.993 14.781 1.00 86.31 114 LEU A CA 1
ATOM 891 C C . LEU A 1 114 ? -9.096 6.319 14.155 1.00 86.31 114 LEU A C 1
ATOM 893 O O . LEU A 1 114 ? -8.367 7.311 14.225 1.00 86.31 114 LEU A O 1
ATOM 897 N N . LEU A 1 115 ? -10.294 6.349 13.564 1.00 78.94 115 LEU A N 1
ATOM 898 C CA . LEU A 1 115 ? -10.973 7.557 13.097 1.00 78.94 115 LEU A CA 1
ATOM 899 C C . LEU A 1 115 ? -12.317 7.687 13.824 1.00 78.94 115 LEU A C 1
ATOM 901 O O . LEU A 1 115 ? -13.179 6.822 13.693 1.00 78.94 115 LEU A O 1
ATOM 905 N N . ASN A 1 116 ? -12.499 8.761 14.594 1.00 68.75 116 ASN A N 1
ATOM 906 C CA . ASN A 1 116 ? -13.746 9.047 15.311 1.00 68.75 116 ASN A CA 1
ATOM 907 C C . ASN A 1 116 ? -14.122 10.521 15.124 1.00 68.75 116 ASN A C 1
ATOM 909 O O . ASN A 1 116 ? -13.272 11.386 15.316 1.00 68.75 116 ASN A O 1
ATOM 913 N N . ASN A 1 117 ? -15.379 10.810 14.764 1.00 66.50 117 ASN A N 1
ATOM 914 C CA . ASN A 1 117 ? -15.901 12.173 14.595 1.00 66.50 117 ASN A CA 1
ATOM 915 C C . ASN A 1 117 ? -14.966 13.076 13.767 1.00 66.50 117 ASN A C 1
ATOM 917 O O . ASN A 1 117 ? -14.627 14.177 14.196 1.00 66.50 117 ASN A O 1
ATOM 921 N N . ASN A 1 118 ? -14.518 12.585 12.604 1.00 64.31 118 ASN A N 1
ATOM 922 C CA . ASN A 1 118 ? -13.556 13.261 11.727 1.00 64.31 118 ASN A CA 1
ATOM 923 C C . ASN A 1 118 ? -12.267 13.682 12.451 1.00 64.31 118 ASN A C 1
ATOM 925 O O . ASN A 1 118 ? -11.744 14.752 12.185 1.00 64.31 118 ASN A O 1
ATOM 929 N N . ASN A 1 119 ? -11.742 12.883 13.376 1.00 70.50 119 ASN A N 1
ATOM 930 C CA . ASN A 1 119 ? -10.427 13.108 13.973 1.00 70.50 119 ASN A CA 1
ATOM 931 C C . ASN A 1 119 ? -9.621 11.814 13.939 1.00 70.50 119 ASN A C 1
ATOM 933 O O . ASN A 1 119 ? -10.085 10.768 14.405 1.00 70.50 119 ASN A O 1
ATOM 937 N N . VAL A 1 120 ? -8.416 11.894 13.375 1.00 78.44 120 VAL A N 1
ATOM 938 C CA . VAL A 1 120 ? -7.448 10.796 13.398 1.00 78.44 120 VAL A CA 1
ATOM 939 C C . VAL A 1 120 ? -6.861 10.727 14.805 1.00 78.44 120 VAL A C 1
ATOM 941 O O . VAL A 1 120 ? -6.308 11.699 15.304 1.00 78.44 120 VAL A O 1
ATOM 944 N N . LEU A 1 121 ? -6.990 9.578 15.466 1.00 76.75 121 LEU A N 1
ATOM 945 C CA . LEU A 1 121 ? -6.620 9.431 16.881 1.00 76.75 121 LEU A CA 1
ATOM 946 C C . LEU A 1 121 ? -5.118 9.206 17.106 1.00 76.75 121 LEU A C 1
ATOM 948 O O . LEU A 1 121 ? -4.651 9.235 18.242 1.00 76.75 121 LEU A O 1
ATOM 952 N N . ILE A 1 122 ? -4.371 8.939 16.035 1.00 74.31 122 ILE A N 1
ATOM 953 C CA . ILE A 1 122 ? -2.972 8.496 16.093 1.00 74.31 122 ILE A CA 1
ATOM 954 C C . ILE A 1 122 ? -1.966 9.518 15.549 1.00 74.31 122 ILE A C 1
ATOM 956 O O . ILE A 1 122 ? -0.768 9.338 15.756 1.00 74.31 122 ILE A O 1
ATOM 960 N N . GLU A 1 123 ? -2.417 10.555 14.840 1.00 71.88 123 GLU A N 1
ATOM 961 C CA . GLU A 1 123 ? -1.565 11.599 14.257 1.00 71.88 123 GLU A CA 1
ATOM 962 C C . GLU A 1 123 ? -2.390 12.794 13.761 1.00 71.88 123 GLU A C 1
ATOM 964 O O . GLU A 1 123 ? -3.548 12.634 13.378 1.00 71.88 123 GLU A O 1
ATOM 969 N N . ASP A 1 124 ? -1.771 13.977 13.710 1.00 68.62 124 ASP A N 1
ATOM 970 C CA . ASP A 1 124 ? -2.389 15.218 13.228 1.00 68.62 124 ASP A CA 1
ATOM 971 C C . ASP A 1 124 ? -2.469 15.247 11.691 1.00 68.62 124 ASP A C 1
ATOM 973 O O . ASP A 1 124 ? -1.771 16.004 11.010 1.00 68.62 124 ASP A O 1
ATOM 977 N N . ILE A 1 125 ? -3.309 14.387 11.115 1.00 72.62 125 ILE A N 1
ATOM 978 C CA . ILE A 1 125 ? -3.667 14.459 9.696 1.00 72.62 125 ILE A CA 1
ATOM 979 C C . ILE A 1 125 ? -4.969 15.250 9.556 1.00 72.62 125 ILE A C 1
ATOM 981 O O . ILE A 1 125 ? -5.948 14.896 10.215 1.00 72.62 125 ILE A O 1
ATOM 985 N N . PRO A 1 126 ? -5.022 16.267 8.667 1.00 68.12 126 PRO A N 1
ATOM 986 C CA . PRO A 1 126 ? -6.269 16.938 8.323 1.00 68.12 126 PRO A CA 1
ATOM 987 C C . PRO A 1 126 ? -7.301 15.913 7.848 1.00 68.12 126 PRO A C 1
ATOM 989 O O . PRO A 1 126 ? -7.179 15.320 6.773 1.00 68.12 126 PRO A O 1
ATOM 992 N N . SER A 1 127 ? -8.296 15.682 8.691 1.00 63.88 127 SER A N 1
ATOM 993 C CA . SER A 1 127 ? -9.334 14.671 8.526 1.00 63.88 127 SER A CA 1
ATOM 994 C C . SER A 1 127 ? -10.370 15.039 7.473 1.00 63.88 127 SER A C 1
ATOM 996 O O . SER A 1 127 ? -11.075 14.155 7.001 1.00 63.88 127 SER A O 1
ATOM 998 N N . ASP A 1 128 ? -10.407 16.302 7.039 1.00 68.62 128 ASP A N 1
ATOM 999 C CA . ASP A 1 128 ? -11.288 16.798 5.974 1.00 68.62 128 ASP A CA 1
ATOM 1000 C C . ASP A 1 128 ? -11.177 15.973 4.679 1.00 68.62 128 ASP A C 1
ATOM 1002 O O . ASP A 1 128 ? -12.102 15.935 3.869 1.00 68.62 128 ASP A O 1
ATOM 1006 N N . TYR A 1 129 ? -10.043 15.292 4.489 1.00 70.44 129 TYR A N 1
ATOM 1007 C CA . TYR A 1 129 ? -9.771 14.443 3.333 1.00 70.44 129 TYR A CA 1
ATOM 1008 C C . TYR A 1 129 ? -9.965 12.939 3.596 1.00 70.44 129 TYR A C 1
ATOM 1010 O O . TYR A 1 129 ? -9.996 12.162 2.642 1.00 70.44 129 TYR A O 1
ATOM 1018 N N . LEU A 1 130 ? -10.074 12.512 4.858 1.00 76.31 130 LEU A N 1
ATOM 1019 C CA . LEU A 1 130 ? -10.195 11.112 5.271 1.00 76.31 130 LEU A CA 1
ATOM 1020 C C . LEU A 1 130 ? -11.638 10.831 5.701 1.00 76.31 130 LEU A C 1
ATOM 1022 O O . LEU A 1 130 ? -12.057 11.201 6.793 1.00 76.31 130 LEU A O 1
ATOM 1026 N N . VAL A 1 131 ? -12.400 10.157 4.843 1.00 72.06 131 VAL A N 1
ATOM 1027 C CA . VAL A 1 131 ? -13.821 9.869 5.082 1.00 72.06 131 VAL A CA 1
ATOM 1028 C C . VAL A 1 131 ? -14.023 8.366 5.252 1.00 72.06 131 VAL A C 1
ATOM 1030 O O . VAL A 1 131 ? -13.549 7.598 4.417 1.00 72.06 131 VAL A O 1
ATOM 1033 N N . CYS A 1 132 ? -14.766 7.953 6.287 1.00 76.62 132 CYS A N 1
ATOM 1034 C CA . CYS A 1 132 ? -15.289 6.589 6.395 1.00 76.62 132 CYS A CA 1
ATOM 1035 C C . CYS A 1 132 ? -16.347 6.368 5.308 1.00 76.62 132 CYS A C 1
ATOM 1037 O O . CYS A 1 132 ? -17.520 6.691 5.508 1.00 76.62 132 CYS A O 1
ATOM 1039 N N . GLN A 1 133 ? -15.963 5.815 4.161 1.00 70.25 133 GLN A N 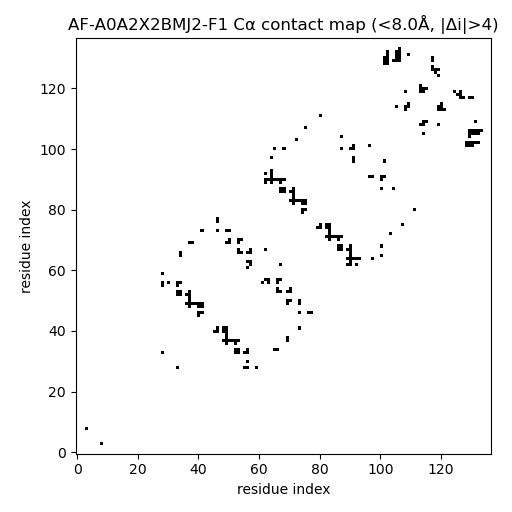1
ATOM 1040 C CA . GLN A 1 133 ? -16.938 5.330 3.192 1.00 70.25 133 GLN A CA 1
ATOM 1041 C C . GLN A 1 133 ? -17.407 3.957 3.667 1.00 70.25 133 GLN A C 1
ATOM 1043 O O . GLN A 1 133 ? -16.854 2.932 3.271 1.00 70.25 133 GLN A O 1
ATOM 1048 N N . HIS A 1 134 ? -18.402 3.933 4.558 1.00 55.56 134 HIS A N 1
ATOM 1049 C CA . HIS A 1 134 ? -19.151 2.705 4.794 1.00 55.56 134 HIS A CA 1
ATOM 1050 C C . HIS A 1 134 ? -19.756 2.298 3.453 1.00 55.56 134 HIS A C 1
ATOM 1052 O O . HIS A 1 134 ? -20.409 3.105 2.790 1.00 55.56 134 HIS A O 1
ATOM 1058 N N . ALA A 1 135 ? -19.482 1.069 3.027 1.00 41.47 135 ALA A N 1
ATOM 1059 C CA . ALA A 1 135 ? -20.181 0.477 1.907 1.00 41.47 135 ALA A CA 1
ATOM 1060 C C . ALA A 1 135 ? -21.645 0.298 2.339 1.00 41.47 135 ALA A C 1
ATOM 1062 O O . ALA A 1 135 ? -21.993 -0.697 2.965 1.00 41.47 135 ALA A O 1
ATOM 1063 N N . GLU A 1 136 ? -22.476 1.307 2.085 1.00 31.30 136 GLU A N 1
ATOM 1064 C CA . GLU A 1 136 ? -23.925 1.151 2.058 1.00 31.30 136 GLU A CA 1
ATOM 1065 C C . GLU A 1 136 ? -24.249 0.230 0.874 1.00 31.30 136 GLU A C 1
ATOM 1067 O O . GLU A 1 136 ? -24.367 0.684 -0.264 1.00 31.30 136 GLU A O 1
ATOM 1072 N N . TYR A 1 137 ? -24.320 -1.074 1.135 1.00 36.62 137 TYR A N 1
ATOM 1073 C CA . TYR A 1 137 ? -24.970 -2.052 0.266 1.00 36.62 137 TYR A CA 1
ATOM 1074 C C . TYR A 1 137 ? -25.898 -2.926 1.101 1.00 36.62 137 TYR A C 1
ATOM 1076 O O . TYR A 1 137 ? -25.453 -3.403 2.170 1.00 36.62 137 TYR A O 1
#

Sequence (137 aa):
MIRMSSKVVAICLVLLTIGCQSTANKKHVAVPLRLQLGEAYLAEQQYQIAQYHFQKVLSVMPEHPEANLGMALTSQLLGNPIQALDYYKLAMKSKPVNVNVLRFYGNFLCEQNLLNNNNVLIEDIPSDYLVCQHAEY

Organism: Proteus mirabilis (NCBI:txid584)

Secondary structure (DSSP, 8-state):
-----HHHHHHHHHHTSS------------HHHHHHHHHHHHHTT-HHHHHHHHHHHHTT-TT-HHHHHHHHHHHHHTT-HHHHHHHHHHHTTSSSPPHHHHHHHHHHHHHTT-EETTEESSS---GGG--------

InterPro domains:
  IPR011990 Tetratricopeptide-like helical domain superfamily [G3DSA:1.25.40.10] (24-117)
  IPR011990 Tetratricopeptide-like helical domain superfamily [SSF48452] (31-113)
  IPR019734 Tetratricopeptide repeat [PS50005] (31-64)
  IPR019734 Tetratricopeptide repeat [SM00028] (31-64)
  IPR019734 Tetratricopeptide repeat [SM00028] (65-98)

Radius of gyration: 25.99 Å; Cα contacts (8 Å, |Δi|>4): 145; chains: 1; bounding box: 80×35×64 Å

pLDDT: mean 82.92, std 18.14, range [31.3, 98.81]

Mean predicted aligned error: 11.29 Å

Solvent-accessible surface area (backbone atoms only — not comparable to full-atom values): 7859 Å² total; per-residue (Å²): 136,85,82,77,54,75,65,60,57,52,55,58,59,60,65,66,71,72,77,72,80,77,73,73,79,72,82,78,71,61,48,71,62,29,47,55,50,15,53,52,27,44,75,71,66,38,41,73,61,12,44,52,27,21,50,53,40,36,74,79,38,76,72,40,36,68,38,26,36,50,42,13,55,41,27,43,77,70,71,35,56,72,60,12,50,56,24,38,60,49,16,59,69,41,84,80,58,54,68,66,51,33,45,53,45,20,34,51,30,40,76,71,68,39,44,54,94,70,36,46,75,85,51,98,54,79,28,94,63,37,48,71,71,72,81,89,121

Foldseek 3Di:
DDDDDPVVVVVVVVVVPVPDPPPVPPPDQPLVVLLVQLVVCVVVVVLVRSLVSLVSNCVVPVLALSSLCSQLSSCVSVVNLVRSLVSLVSNVVDVVRDLVSQAVVLCSCVVVVQADPQDRNPDPDRSVSRDNPDPPD